Protein AF-A0A954G2I5-F1 (afdb_monomer_lite)

Sequence (140 aa):
LDLEGQVKIISSADRINATADEAHFDFGAKTMNLKGDEKQVVKLIRGNGSQNTQIEATEIQVQFKDQSGMQLKTLGAATFTETKATQSNPFSFPGSRKQNQFQPFSTDDQFGPARFESPKSKKKPANNVFQDNTTPFSRS

pLDDT: mean 73.34, std 22.56, range [35.53, 97.75]

Structure (mmCIF, N/CA/C/O backbone):
data_AF-A0A954G2I5-F1
#
_entry.id   AF-A0A954G2I5-F1
#
loop_
_atom_site.group_PDB
_atom_site.id
_atom_site.type_symbol
_atom_site.label_atom_id
_atom_site.label_alt_id
_atom_site.label_comp_id
_atom_site.label_asym_id
_atom_site.label_entity_id
_atom_site.label_seq_id
_atom_site.pdbx_PDB_ins_code
_atom_site.Cartn_x
_atom_site.Cartn_y
_atom_site.Cartn_z
_atom_site.occupancy
_atom_site.B_iso_or_equiv
_atom_site.auth_seq_id
_atom_site.auth_comp_id
_atom_site.auth_asym_id
_atom_site.auth_atom_id
_atom_site.pdbx_PDB_model_num
ATOM 1 N N . LEU A 1 1 ? 3.630 -10.162 -10.923 1.00 95.00 1 LEU A N 1
ATOM 2 C CA . LEU A 1 1 ? 4.514 -10.748 -9.887 1.00 95.00 1 LEU A CA 1
ATOM 3 C C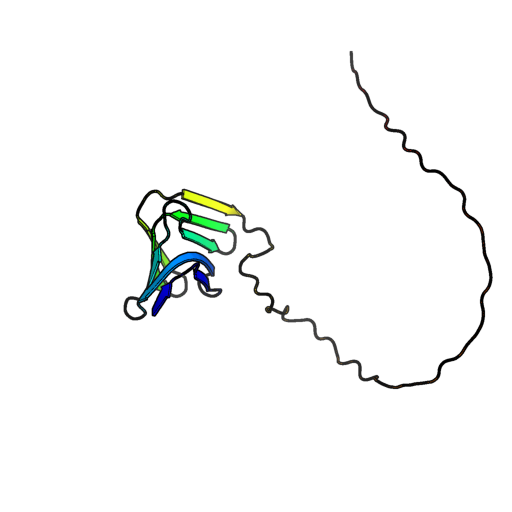 . LEU A 1 1 ? 3.683 -10.776 -8.641 1.00 95.00 1 LEU A C 1
ATOM 5 O O . LEU A 1 1 ? 3.230 -9.718 -8.219 1.00 95.00 1 LEU A O 1
ATOM 9 N N . ASP A 1 2 ? 3.491 -11.970 -8.107 1.00 96.19 2 ASP A N 1
ATOM 10 C CA . ASP A 1 2 ? 2.483 -12.221 -7.090 1.00 96.19 2 ASP A CA 1
ATOM 11 C C . ASP A 1 2 ? 3.229 -12.729 -5.865 1.00 96.19 2 ASP A C 1
ATOM 13 O O . ASP A 1 2 ? 4.044 -13.650 -5.963 1.00 96.19 2 ASP A O 1
ATOM 17 N N . LEU A 1 3 ? 3.035 -12.044 -4.746 1.00 95.50 3 LEU A N 1
ATOM 18 C CA . LEU A 1 3 ? 3.667 -12.330 -3.470 1.00 95.50 3 LEU A CA 1
ATOM 19 C C . LEU A 1 3 ? 2.564 -12.619 -2.459 1.00 95.50 3 LEU A C 1
ATOM 21 O O . LEU A 1 3 ? 1.630 -11.830 -2.323 1.00 95.50 3 LEU A O 1
ATOM 25 N N . GLU A 1 4 ? 2.706 -13.720 -1.737 1.00 94.25 4 GLU A N 1
ATOM 26 C CA . GLU A 1 4 ? 1.769 -14.159 -0.707 1.00 94.25 4 GLU A CA 1
ATOM 27 C C . GLU A 1 4 ? 2.519 -14.385 0.609 1.00 94.25 4 GLU A C 1
ATOM 29 O O . GLU A 1 4 ? 3.676 -14.816 0.612 1.00 94.25 4 GLU A O 1
ATOM 34 N N . GLY A 1 5 ? 1.843 -14.115 1.725 1.00 87.38 5 GLY A N 1
ATOM 35 C CA . GLY A 1 5 ? 2.364 -14.281 3.078 1.00 87.38 5 GLY A CA 1
ATOM 36 C C . GLY A 1 5 ? 3.194 -13.082 3.541 1.00 87.38 5 GLY A C 1
ATOM 37 O O . GLY A 1 5 ? 4.310 -12.886 3.068 1.00 87.38 5 GLY A O 1
ATOM 38 N N . GLN A 1 6 ? 2.651 -12.311 4.497 1.00 89.25 6 GLN A N 1
ATOM 39 C CA . GLN A 1 6 ? 3.277 -11.160 5.182 1.00 89.25 6 GLN A CA 1
ATOM 40 C C . GLN A 1 6 ? 4.361 -10.453 4.357 1.00 89.25 6 GLN A C 1
ATOM 42 O O . GLN A 1 6 ? 5.563 -10.498 4.639 1.00 89.25 6 GLN A O 1
ATOM 47 N N . VAL A 1 7 ? 3.909 -9.786 3.307 1.00 93.88 7 VAL A N 1
ATOM 48 C CA . VAL A 1 7 ? 4.748 -9.075 2.360 1.00 93.88 7 VAL A CA 1
ATOM 49 C C . VAL A 1 7 ? 5.183 -7.743 2.962 1.00 93.88 7 VAL A C 1
ATOM 51 O O . VAL A 1 7 ? 4.371 -6.977 3.484 1.00 93.88 7 VAL A O 1
ATOM 54 N N . LYS A 1 8 ? 6.476 -7.426 2.832 1.00 95.56 8 LYS A N 1
ATOM 55 C CA . LYS A 1 8 ? 7.031 -6.102 3.135 1.00 95.56 8 LYS A CA 1
ATOM 56 C C . LYS A 1 8 ? 7.695 -5.510 1.897 1.00 95.56 8 LYS A C 1
ATOM 58 O O . LYS A 1 8 ? 8.678 -6.053 1.399 1.00 95.56 8 LYS A O 1
ATOM 63 N N . ILE A 1 9 ? 7.188 -4.374 1.431 1.00 93.12 9 ILE A N 1
ATOM 64 C CA . ILE A 1 9 ? 7.678 -3.670 0.240 1.00 93.12 9 ILE A CA 1
ATOM 65 C C . ILE A 1 9 ? 8.313 -2.361 0.674 1.00 93.12 9 ILE A C 1
ATOM 67 O O . ILE A 1 9 ? 7.692 -1.571 1.378 1.00 93.12 9 ILE A O 1
ATOM 71 N N . ILE A 1 10 ? 9.546 -2.113 0.242 1.00 92.19 10 ILE A N 1
ATOM 72 C CA . ILE A 1 10 ? 10.255 -0.863 0.518 1.00 92.19 10 ILE A CA 1
ATOM 73 C C . ILE A 1 10 ? 10.817 -0.343 -0.802 1.00 92.19 10 ILE A C 1
ATOM 75 O O . ILE A 1 10 ? 11.629 -1.018 -1.430 1.00 92.19 10 ILE A O 1
ATOM 79 N N . SER A 1 11 ? 10.408 0.860 -1.206 1.00 87.94 11 SER A N 1
ATOM 80 C CA . SER A 1 11 ? 10.997 1.570 -2.346 1.00 87.94 11 SER A CA 1
ATOM 81 C C . SER A 1 11 ? 11.505 2.929 -1.892 1.00 87.94 11 SER A C 1
ATOM 83 O O . SER A 1 11 ? 10.736 3.800 -1.483 1.00 87.94 11 SER A O 1
ATOM 85 N N . SER A 1 12 ? 12.820 3.125 -1.976 1.00 84.50 12 SER A N 1
ATOM 86 C CA . SER A 1 12 ? 13.466 4.407 -1.674 1.00 84.50 12 SER A CA 1
ATOM 87 C C . SER A 1 12 ? 13.169 5.457 -2.738 1.00 84.50 12 SER A C 1
ATOM 89 O O . SER A 1 12 ? 13.078 6.639 -2.412 1.00 84.50 12 SER A O 1
ATOM 91 N N . ALA A 1 13 ? 13.035 5.028 -3.997 1.00 84.81 13 ALA A N 1
ATOM 92 C CA . ALA A 1 13 ? 12.759 5.910 -5.126 1.00 84.81 13 ALA A CA 1
ATOM 93 C C . ALA A 1 13 ? 11.375 6.554 -4.978 1.00 84.81 13 ALA A C 1
ATOM 95 O O . ALA A 1 13 ? 11.248 7.774 -5.046 1.00 84.81 13 ALA A O 1
ATOM 96 N N . ASP A 1 14 ? 10.372 5.740 -4.647 1.00 85.31 14 ASP A N 1
ATOM 97 C CA . ASP A 1 14 ? 8.988 6.193 -4.467 1.00 85.31 14 ASP A CA 1
ATOM 98 C C . ASP A 1 14 ? 8.692 6.652 -3.031 1.00 85.31 14 ASP A C 1
ATOM 100 O O . ASP A 1 14 ? 7.613 7.182 -2.749 1.00 85.31 14 ASP A O 1
ATOM 104 N N . ARG A 1 15 ? 9.663 6.464 -2.122 1.00 88.19 15 ARG A N 1
ATOM 105 C CA . ARG A 1 15 ? 9.584 6.753 -0.682 1.00 88.19 15 ARG A CA 1
ATOM 106 C C . ARG A 1 15 ? 8.390 6.064 -0.026 1.00 88.19 15 ARG A C 1
ATOM 108 O O . ARG A 1 15 ? 7.633 6.705 0.705 1.00 88.19 15 ARG A O 1
ATOM 115 N N . ILE A 1 16 ? 8.219 4.773 -0.310 1.00 90.44 16 ILE A N 1
ATOM 116 C CA . ILE A 1 16 ? 7.141 3.947 0.243 1.00 90.44 16 ILE A CA 1
ATOM 117 C C . ILE A 1 16 ? 7.668 2.784 1.079 1.00 90.44 16 ILE A C 1
ATOM 119 O O . ILE A 1 16 ? 8.725 2.214 0.801 1.00 90.44 16 ILE A O 1
ATOM 123 N N . ASN A 1 17 ? 6.905 2.437 2.112 1.00 93.44 17 ASN A N 1
ATOM 124 C CA . ASN A 1 17 ? 7.075 1.253 2.944 1.00 93.44 17 ASN A CA 1
ATOM 125 C C . ASN A 1 17 ? 5.679 0.689 3.177 1.00 93.44 17 ASN A C 1
ATOM 127 O O . ASN A 1 17 ? 4.824 1.384 3.727 1.00 93.44 17 ASN A O 1
ATOM 131 N N . ALA A 1 18 ? 5.450 -0.525 2.699 1.00 95.12 18 ALA A N 1
ATOM 132 C CA . ALA A 1 18 ? 4.161 -1.179 2.739 1.00 95.12 18 ALA A CA 1
ATOM 133 C C . ALA A 1 18 ? 4.266 -2.539 3.424 1.00 95.12 18 ALA A C 1
ATOM 135 O O . ALA A 1 18 ? 5.220 -3.280 3.182 1.00 95.12 18 ALA A O 1
ATOM 136 N N . THR A 1 19 ? 3.262 -2.878 4.223 1.00 96.56 19 THR A N 1
ATOM 137 C CA . THR A 1 19 ? 3.045 -4.228 4.749 1.00 96.56 19 THR A CA 1
ATOM 138 C C . THR A 1 19 ? 1.650 -4.705 4.371 1.00 96.56 19 THR A C 1
ATOM 140 O O . THR A 1 19 ? 0.698 -3.938 4.524 1.00 96.56 19 THR A O 1
ATOM 143 N N . ALA A 1 20 ? 1.538 -5.935 3.877 1.00 97.06 20 ALA A N 1
ATOM 144 C CA . ALA A 1 20 ? 0.292 -6.551 3.416 1.00 97.06 20 ALA A CA 1
ATOM 145 C C . ALA A 1 20 ? 0.378 -8.084 3.528 1.00 97.06 20 ALA A C 1
ATOM 147 O O . ALA A 1 20 ? 1.477 -8.614 3.677 1.00 97.06 20 ALA A O 1
ATOM 148 N N . ASP A 1 21 ? -0.740 -8.797 3.412 1.00 96.62 21 ASP A N 1
ATOM 149 C CA . ASP A 1 21 ? -0.737 -10.266 3.341 1.00 96.62 21 ASP A CA 1
ATOM 150 C C . ASP A 1 21 ? -0.430 -10.762 1.925 1.00 96.62 21 ASP A C 1
ATOM 152 O O . ASP A 1 21 ? 0.269 -11.758 1.746 1.00 96.62 21 ASP A O 1
ATOM 156 N N . GLU A 1 22 ? -0.909 -10.029 0.922 1.00 96.88 22 GLU A N 1
ATOM 157 C CA . GLU A 1 22 ? -0.708 -10.304 -0.496 1.00 96.88 22 GLU A CA 1
ATOM 158 C C . GLU A 1 22 ? -0.261 -9.022 -1.216 1.00 96.88 22 GLU A C 1
ATOM 160 O O . GLU A 1 22 ? -0.712 -7.911 -0.904 1.00 96.88 22 GLU A O 1
ATOM 165 N N . ALA A 1 23 ? 0.602 -9.174 -2.219 1.00 97.31 23 ALA A N 1
ATOM 166 C CA . ALA A 1 23 ? 0.950 -8.103 -3.141 1.00 97.31 23 ALA A CA 1
ATOM 167 C C . ALA A 1 23 ? 1.004 -8.605 -4.585 1.00 97.31 23 ALA A C 1
ATOM 169 O O . ALA A 1 23 ? 1.707 -9.562 -4.899 1.00 97.31 23 ALA A O 1
ATOM 170 N N . HIS A 1 24 ? 0.311 -7.904 -5.477 1.00 97.75 24 HIS A N 1
ATOM 171 C CA . HIS A 1 24 ? 0.296 -8.176 -6.908 1.00 97.75 24 HIS A CA 1
ATOM 172 C C . HIS A 1 24 ? 0.874 -6.989 -7.675 1.00 97.75 24 HIS A C 1
ATOM 174 O O . HIS A 1 24 ? 0.366 -5.872 -7.584 1.00 97.75 24 HIS A O 1
ATOM 180 N N . PHE A 1 25 ? 1.924 -7.233 -8.452 1.00 96.19 25 PHE A N 1
ATOM 181 C CA . PHE A 1 25 ? 2.559 -6.242 -9.317 1.00 96.19 25 PHE A CA 1
ATOM 182 C C . PHE A 1 25 ? 2.242 -6.524 -10.782 1.00 96.19 25 PHE A C 1
ATOM 184 O O . PHE A 1 25 ? 2.639 -7.567 -11.318 1.00 96.19 25 PHE A O 1
ATOM 191 N N . ASP A 1 26 ? 1.641 -5.540 -11.441 1.00 95.88 26 ASP A N 1
ATOM 192 C CA . ASP A 1 26 ? 1.508 -5.477 -12.892 1.00 95.88 26 ASP A CA 1
ATOM 193 C C . ASP A 1 26 ? 2.462 -4.402 -13.428 1.00 95.88 26 ASP A C 1
ATOM 195 O O . ASP A 1 26 ? 2.234 -3.194 -13.315 1.00 95.88 26 ASP A O 1
ATOM 199 N N . PHE A 1 27 ? 3.571 -4.856 -14.010 1.00 91.19 27 PHE A N 1
ATOM 200 C CA . PHE A 1 27 ? 4.595 -3.976 -14.570 1.00 91.19 27 PHE A CA 1
ATOM 201 C C . PHE A 1 27 ? 4.158 -3.308 -15.879 1.00 91.19 27 PHE A C 1
ATOM 203 O O . PHE A 1 27 ? 4.669 -2.236 -16.202 1.00 91.19 27 PHE A O 1
ATOM 210 N N . GLY A 1 28 ? 3.223 -3.910 -16.622 1.00 93.12 28 GLY A N 1
ATOM 211 C CA . GLY A 1 28 ? 2.688 -3.341 -17.858 1.00 93.12 28 GLY A CA 1
ATOM 212 C C . GLY A 1 28 ? 1.769 -2.162 -17.563 1.00 93.12 28 GLY A C 1
ATOM 213 O O . GLY A 1 28 ? 1.933 -1.085 -18.136 1.00 93.12 28 GLY A O 1
ATOM 214 N N . ALA A 1 29 ? 0.864 -2.337 -16.599 1.00 92.12 29 ALA A N 1
ATOM 215 C CA . ALA A 1 29 ? -0.016 -1.275 -16.119 1.00 92.12 29 ALA A CA 1
ATOM 216 C C . ALA A 1 29 ? 0.674 -0.299 -15.152 1.00 92.12 29 ALA A C 1
ATOM 218 O O . ALA A 1 29 ? 0.116 0.756 -14.856 1.00 92.12 29 ALA A O 1
ATOM 219 N N . LYS A 1 30 ? 1.885 -0.613 -14.667 1.00 93.31 30 LYS A N 1
ATOM 220 C CA . LYS A 1 30 ? 2.584 0.119 -13.594 1.00 93.31 30 LYS A CA 1
ATOM 221 C C . LYS A 1 30 ? 1.719 0.242 -12.337 1.00 93.31 30 LYS A C 1
ATOM 223 O O . LYS A 1 30 ? 1.610 1.318 -11.740 1.00 93.31 30 LYS A O 1
ATOM 228 N N . THR A 1 31 ? 1.100 -0.864 -11.943 1.00 94.88 31 THR A N 1
ATOM 229 C CA . THR A 1 31 ? 0.247 -0.936 -10.757 1.00 94.88 31 THR A CA 1
ATOM 230 C C . THR A 1 31 ? 0.750 -1.958 -9.758 1.00 94.88 31 THR A C 1
ATOM 232 O O . THR A 1 31 ? 1.313 -2.989 -10.119 1.00 94.88 31 THR A O 1
ATOM 235 N N . MET A 1 32 ? 0.499 -1.675 -8.486 1.00 95.88 32 MET A N 1
ATOM 236 C CA . MET A 1 32 ? 0.695 -2.600 -7.382 1.00 95.88 32 MET A CA 1
ATOM 237 C C . MET A 1 32 ? -0.584 -2.639 -6.551 1.00 95.88 32 MET A C 1
ATOM 239 O O . MET A 1 32 ? -1.015 -1.610 -6.037 1.00 95.88 32 MET A O 1
ATOM 243 N N . ASN A 1 33 ? -1.176 -3.817 -6.407 1.00 97.56 33 ASN A N 1
ATOM 244 C CA . ASN A 1 33 ? -2.290 -4.049 -5.498 1.00 97.56 33 ASN A CA 1
ATOM 245 C C . ASN A 1 33 ? -1.758 -4.705 -4.228 1.00 97.56 33 ASN A C 1
ATOM 247 O O . ASN A 1 33 ? -1.018 -5.683 -4.293 1.00 97.56 33 ASN A O 1
ATOM 251 N N . LEU A 1 34 ? -2.136 -4.149 -3.086 1.00 97.38 34 LEU A N 1
ATOM 252 C CA . LEU A 1 34 ? -1.814 -4.643 -1.757 1.00 97.38 34 LEU A CA 1
ATOM 253 C C . LEU A 1 34 ? -3.110 -5.067 -1.092 1.00 97.38 34 LEU A C 1
ATOM 255 O O . LEU A 1 34 ? -4.063 -4.287 -1.083 1.00 97.38 34 LEU A O 1
ATOM 259 N N . LYS A 1 35 ? -3.132 -6.256 -0.505 1.00 97.19 35 LYS A N 1
ATOM 260 C CA . LYS A 1 35 ? -4.326 -6.795 0.138 1.00 97.19 35 LYS A CA 1
ATOM 261 C C . LYS A 1 35 ? -3.973 -7.399 1.489 1.00 97.19 35 LYS A C 1
ATOM 263 O O . LYS A 1 35 ? -2.931 -8.032 1.648 1.00 97.19 35 LYS A O 1
ATOM 268 N N . GLY A 1 36 ? -4.829 -7.138 2.461 1.00 94.38 36 GLY A N 1
ATOM 269 C CA . GLY A 1 36 ? -4.797 -7.721 3.794 1.00 94.38 36 GLY A CA 1
ATOM 270 C C . GLY A 1 36 ? -6.186 -8.210 4.181 1.00 94.38 36 GLY A C 1
ATOM 271 O O . GLY A 1 36 ? -7.114 -8.196 3.364 1.00 94.38 36 GLY A O 1
ATOM 272 N N . ASP A 1 37 ? -6.337 -8.608 5.436 1.00 90.19 37 ASP A N 1
ATOM 273 C CA . ASP A 1 37 ? -7.620 -8.998 6.014 1.00 90.19 37 ASP A CA 1
ATOM 274 C C . ASP A 1 37 ? -8.098 -8.017 7.107 1.00 90.19 37 ASP A C 1
ATOM 276 O O . ASP A 1 37 ? -7.500 -6.968 7.359 1.00 90.19 37 ASP A O 1
ATOM 280 N N . GLU A 1 38 ? -9.226 -8.328 7.750 1.00 86.19 38 GLU A N 1
ATOM 281 C CA . GLU A 1 38 ? -9.797 -7.496 8.821 1.00 86.19 38 GLU A CA 1
ATOM 282 C C . GLU A 1 38 ? -8.926 -7.449 10.091 1.00 86.19 38 GLU A C 1
ATOM 284 O O . GLU A 1 38 ? -9.071 -6.540 10.910 1.00 86.19 38 GLU A O 1
ATOM 289 N N . LYS A 1 39 ? -8.029 -8.423 10.282 1.00 87.12 39 LYS A N 1
ATOM 290 C CA . LYS A 1 39 ? -7.127 -8.522 11.439 1.00 87.12 39 LYS A CA 1
ATOM 291 C C . LYS A 1 39 ? -5.779 -7.859 11.156 1.00 87.12 39 LYS A C 1
ATOM 293 O O . LYS A 1 39 ? -5.177 -7.297 12.071 1.00 87.12 39 LYS A O 1
ATOM 298 N N . GLN A 1 40 ? -5.307 -7.936 9.916 1.00 88.81 40 GLN A N 1
ATOM 299 C CA . GLN A 1 40 ? -4.042 -7.408 9.418 1.00 88.81 40 GLN A CA 1
ATOM 300 C C . GLN A 1 40 ? -4.289 -6.607 8.140 1.00 88.81 40 GLN A C 1
ATOM 302 O O . GLN A 1 40 ? -3.980 -7.017 7.025 1.00 88.81 40 GLN A O 1
ATOM 307 N N . VAL A 1 41 ? -4.839 -5.408 8.327 1.00 94.94 41 VAL A N 1
ATOM 308 C CA . VAL A 1 41 ? -5.014 -4.456 7.230 1.00 94.94 41 VAL A CA 1
ATOM 309 C C . VAL A 1 41 ? -3.667 -4.074 6.613 1.00 94.94 41 VAL A C 1
ATOM 311 O O . VAL A 1 41 ? -2.632 -4.031 7.288 1.00 94.94 41 VAL A O 1
ATOM 314 N N . VAL A 1 42 ? -3.693 -3.723 5.329 1.00 96.69 42 VAL A N 1
ATOM 315 C CA . VAL A 1 42 ? -2.544 -3.140 4.637 1.00 96.69 42 VAL A CA 1
ATOM 316 C C . VAL A 1 42 ? -2.135 -1.865 5.355 1.00 96.69 42 VAL A C 1
ATOM 318 O O . VAL A 1 42 ? -2.986 -1.038 5.677 1.00 96.69 42 VAL A O 1
ATOM 321 N N . LYS A 1 43 ? -0.831 -1.667 5.543 1.00 96.12 43 LYS A N 1
ATOM 322 C CA . LYS A 1 43 ? -0.268 -0.397 6.016 1.00 96.12 43 LYS A CA 1
ATOM 323 C C . LYS A 1 43 ? 0.697 0.133 4.978 1.00 96.12 43 LYS A C 1
ATOM 325 O O . LYS A 1 43 ? 1.705 -0.507 4.703 1.00 96.12 43 LYS A O 1
ATOM 330 N N . LEU A 1 44 ? 0.405 1.300 4.417 1.00 94.94 44 LEU A N 1
ATOM 331 C CA . LEU A 1 44 ? 1.260 2.002 3.464 1.00 94.94 44 LEU A CA 1
ATOM 332 C C . LEU A 1 44 ? 1.730 3.317 4.083 1.00 94.94 44 LEU A C 1
ATOM 334 O O . LEU A 1 44 ? 0.919 4.175 4.420 1.00 94.94 44 LEU A O 1
ATOM 338 N N . ILE A 1 45 ? 3.041 3.506 4.173 1.00 93.31 45 ILE A N 1
ATOM 339 C CA . ILE A 1 45 ? 3.662 4.769 4.571 1.00 93.31 45 ILE A CA 1
ATOM 340 C C . ILE A 1 45 ? 4.341 5.372 3.349 1.00 93.31 45 ILE A C 1
ATOM 342 O O . ILE A 1 45 ? 5.203 4.729 2.752 1.00 93.31 45 ILE A O 1
ATOM 346 N N . ARG A 1 46 ? 3.995 6.617 3.007 1.00 90.00 46 ARG A N 1
ATOM 347 C CA . ARG A 1 46 ? 4.656 7.409 1.962 1.00 90.00 46 ARG A CA 1
ATOM 348 C C . ARG A 1 46 ? 5.295 8.658 2.559 1.00 90.00 46 ARG A C 1
ATOM 350 O O . ARG A 1 46 ? 4.614 9.440 3.218 1.00 90.00 46 ARG A O 1
ATOM 357 N N . GLY A 1 47 ? 6.576 8.883 2.276 1.00 86.94 47 GLY A N 1
ATOM 358 C CA . GLY A 1 47 ? 7.274 10.119 2.633 1.00 86.94 47 GLY A CA 1
ATOM 359 C C . GLY A 1 47 ? 7.330 11.116 1.475 1.00 86.94 47 GLY A C 1
ATOM 360 O O . GLY A 1 47 ? 7.754 10.766 0.376 1.00 86.94 47 GLY A O 1
ATOM 361 N N . ASN A 1 48 ? 6.992 12.384 1.712 1.00 81.75 48 ASN A N 1
ATOM 362 C CA . ASN A 1 48 ? 7.190 13.469 0.732 1.00 81.75 48 ASN A CA 1
ATOM 363 C C . ASN A 1 48 ? 8.438 14.335 1.029 1.00 81.75 48 ASN A C 1
ATOM 365 O O . ASN A 1 48 ? 8.801 15.197 0.233 1.00 81.75 48 ASN A O 1
ATOM 369 N N . GLY A 1 49 ? 9.160 14.042 2.116 1.00 77.00 49 GLY A N 1
ATOM 370 C CA . GLY A 1 49 ? 10.403 14.708 2.525 1.00 77.00 49 GLY A CA 1
ATOM 371 C C . GLY A 1 49 ? 10.266 15.471 3.842 1.00 77.00 49 GLY A C 1
ATOM 372 O O . GLY A 1 49 ? 11.149 15.368 4.687 1.00 77.00 49 GLY A O 1
ATOM 373 N N . SER A 1 50 ? 9.152 16.177 4.046 1.00 81.69 50 SER A N 1
ATOM 374 C CA . SER A 1 50 ? 8.839 16.883 5.300 1.00 81.69 50 SER A CA 1
ATOM 375 C C . SER A 1 50 ? 7.775 16.166 6.133 1.00 81.69 50 SER A C 1
ATOM 377 O O . SER A 1 50 ? 7.690 16.383 7.344 1.00 81.69 50 SER A O 1
ATOM 379 N N . GLN A 1 51 ? 6.975 15.308 5.502 1.00 85.44 51 GLN A N 1
ATOM 380 C CA . GLN A 1 51 ? 5.853 14.603 6.108 1.00 85.44 51 GLN A CA 1
ATOM 381 C C . GLN A 1 51 ? 5.836 13.135 5.687 1.00 85.44 51 GLN A C 1
ATOM 383 O O . GLN A 1 51 ? 6.285 12.768 4.594 1.00 85.44 51 GLN A O 1
ATOM 388 N N . ASN A 1 52 ? 5.273 12.320 6.572 1.00 88.81 52 ASN A N 1
ATOM 389 C CA . ASN A 1 52 ? 4.907 10.941 6.308 1.00 88.81 52 ASN A CA 1
ATOM 390 C C . ASN A 1 52 ? 3.387 10.820 6.377 1.00 88.81 52 ASN A C 1
ATOM 392 O O . ASN A 1 52 ? 2.772 11.185 7.382 1.00 88.81 52 ASN A O 1
ATOM 396 N N . THR A 1 53 ? 2.804 10.265 5.322 1.00 90.25 53 THR A N 1
ATOM 397 C CA . THR A 1 53 ? 1.398 9.869 5.286 1.00 90.25 53 THR A CA 1
ATOM 398 C C . THR A 1 53 ? 1.327 8.363 5.481 1.00 90.25 53 THR A C 1
ATOM 400 O O . THR A 1 53 ? 1.902 7.616 4.690 1.00 90.25 53 THR A O 1
ATOM 403 N N . GLN A 1 54 ? 0.633 7.926 6.525 1.00 94.50 54 GLN A N 1
ATOM 404 C CA . GLN A 1 54 ? 0.275 6.533 6.758 1.00 94.50 54 GLN A CA 1
ATOM 405 C C . GLN A 1 54 ? -1.175 6.309 6.341 1.00 94.50 54 GLN A C 1
ATOM 407 O O . GLN A 1 54 ? -2.058 7.097 6.688 1.00 94.50 54 GLN A O 1
ATOM 412 N N . ILE A 1 55 ? -1.397 5.230 5.603 1.00 94.69 55 ILE A N 1
ATOM 413 C CA . ILE A 1 55 ? -2.699 4.794 5.117 1.00 94.69 55 ILE A CA 1
ATOM 414 C C . ILE A 1 55 ? -2.883 3.353 5.559 1.00 94.69 55 ILE A C 1
ATOM 416 O O . ILE A 1 55 ? -2.021 2.519 5.276 1.00 94.69 55 ILE A O 1
ATOM 420 N N . GLU A 1 56 ? -3.990 3.067 6.235 1.00 96.12 56 GLU A N 1
ATOM 421 C CA . GLU A 1 56 ? -4.372 1.699 6.581 1.00 96.12 56 GLU A CA 1
ATOM 422 C C . GLU A 1 56 ? -5.715 1.357 5.945 1.00 96.12 56 GLU A C 1
ATOM 424 O O . GLU A 1 56 ? -6.658 2.134 6.077 1.00 96.12 56 GLU A O 1
ATOM 429 N N . ALA A 1 57 ? -5.797 0.232 5.234 1.00 96.12 57 ALA A N 1
ATOM 430 C CA . ALA A 1 57 ? -7.022 -0.240 4.581 1.00 96.12 57 ALA A CA 1
ATOM 431 C C . ALA A 1 57 ? -6.945 -1.747 4.296 1.00 96.12 57 ALA A C 1
ATOM 433 O O . ALA A 1 57 ? -5.858 -2.314 4.237 1.00 96.12 57 ALA A O 1
ATOM 434 N N . THR A 1 58 ? -8.083 -2.405 4.069 1.00 96.44 58 THR A N 1
ATOM 435 C CA . THR A 1 58 ? -8.112 -3.829 3.678 1.00 96.44 58 THR A CA 1
ATOM 436 C C . THR A 1 58 ? -7.465 -4.075 2.317 1.00 96.44 58 THR A C 1
ATOM 438 O O . THR A 1 58 ? -6.800 -5.086 2.121 1.00 96.44 58 THR A O 1
ATOM 441 N N . GLU A 1 59 ? -7.603 -3.134 1.384 1.00 97.12 59 GLU A N 1
ATOM 442 C CA . GLU A 1 59 ? -6.926 -3.197 0.093 1.00 97.12 59 GLU A CA 1
ATOM 443 C C . GLU A 1 59 ? -6.499 -1.795 -0.360 1.00 97.12 59 GLU A C 1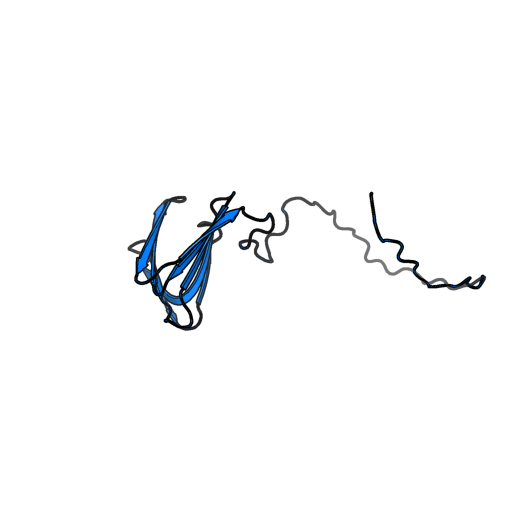
ATOM 445 O O . GLU A 1 59 ? -7.227 -0.807 -0.205 1.00 97.12 59 GLU A O 1
ATOM 450 N N . ILE A 1 60 ? -5.289 -1.709 -0.912 1.00 97.31 60 ILE A N 1
ATOM 451 C CA . ILE A 1 60 ? -4.708 -0.486 -1.466 1.00 97.31 60 ILE A CA 1
ATOM 452 C C . ILE A 1 60 ? -4.187 -0.788 -2.866 1.00 97.31 60 ILE A C 1
ATOM 454 O O . ILE A 1 60 ? -3.245 -1.557 -3.044 1.00 97.31 60 ILE A O 1
ATOM 458 N N . GLN A 1 61 ? -4.754 -0.113 -3.859 1.00 96.94 61 GLN A N 1
ATOM 459 C CA . GLN A 1 61 ? -4.237 -0.082 -5.217 1.00 96.94 61 GLN A CA 1
ATOM 460 C C . GLN A 1 61 ? -3.350 1.149 -5.405 1.00 96.94 61 GLN A C 1
ATOM 462 O O . GLN A 1 61 ? -3.745 2.289 -5.138 1.00 96.94 61 GLN A O 1
ATOM 467 N N . VAL A 1 62 ? -2.146 0.902 -5.902 1.00 95.00 62 VAL A N 1
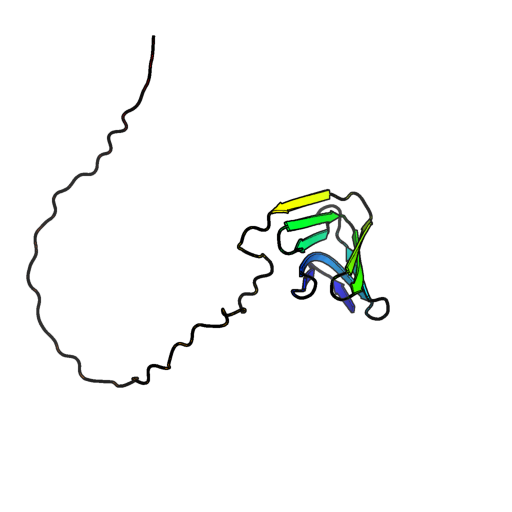ATOM 468 C CA . VAL A 1 62 ? -1.117 1.892 -6.187 1.00 95.00 62 VAL A CA 1
ATOM 469 C C . VAL A 1 62 ? -0.903 1.955 -7.691 1.00 95.00 62 VAL A C 1
ATOM 471 O O . VAL A 1 62 ? -0.573 0.952 -8.314 1.00 95.00 62 VAL A O 1
ATOM 474 N N . GLN A 1 63 ? -1.056 3.139 -8.273 1.00 94.44 63 GLN A N 1
ATOM 475 C CA . GLN A 1 63 ? -0.706 3.422 -9.662 1.00 94.44 63 GLN A CA 1
ATOM 476 C C . GLN A 1 63 ? 0.524 4.329 -9.687 1.00 94.44 63 GLN A C 1
ATOM 478 O O . GLN A 1 63 ? 0.465 5.486 -9.248 1.00 94.44 63 GLN A O 1
ATOM 483 N N . PHE A 1 64 ? 1.620 3.819 -10.243 1.00 89.31 64 PHE A N 1
ATOM 484 C CA . PHE A 1 64 ? 2.830 4.594 -10.492 1.00 89.31 64 PHE A CA 1
ATOM 485 C C . PHE A 1 64 ? 2.656 5.346 -11.817 1.00 89.31 64 PHE A C 1
ATOM 487 O O . PHE A 1 64 ? 2.435 4.725 -12.859 1.00 89.31 64 PHE A O 1
ATOM 494 N N . LYS A 1 65 ? 2.696 6.684 -11.779 1.00 83.50 65 LYS A N 1
ATOM 495 C CA . LYS A 1 65 ? 2.615 7.524 -12.984 1.00 83.50 65 LYS A CA 1
ATOM 496 C C . LYS A 1 65 ? 4.024 7.857 -13.476 1.00 83.50 65 LYS A C 1
ATOM 498 O O . LYS A 1 65 ? 4.498 7.269 -14.450 1.00 83.50 65 LYS A O 1
ATOM 503 N N . ASP A 1 66 ? 4.707 8.708 -12.711 1.00 74.31 66 ASP A N 1
ATOM 504 C CA . ASP A 1 66 ? 5.995 9.323 -13.049 1.00 74.31 66 ASP A CA 1
ATOM 505 C C . ASP A 1 66 ? 6.940 9.268 -11.831 1.00 74.31 66 ASP A C 1
ATOM 507 O O . ASP A 1 66 ? 6.531 8.831 -10.758 1.00 74.31 66 ASP A O 1
ATOM 511 N N . GLN A 1 67 ? 8.172 9.789 -11.944 1.00 61.31 67 GLN A N 1
ATOM 512 C CA . GLN A 1 67 ? 9.194 9.776 -10.872 1.00 61.31 67 GLN A CA 1
ATOM 513 C C . GLN A 1 67 ? 8.759 10.417 -9.534 1.00 61.31 67 GLN A C 1
ATOM 515 O O . GLN A 1 67 ? 9.436 10.259 -8.522 1.00 61.31 67 GLN A O 1
ATOM 520 N N . SER A 1 68 ? 7.650 11.156 -9.512 1.00 64.31 68 SER A N 1
ATOM 521 C CA . SER A 1 68 ? 7.118 11.840 -8.325 1.00 64.31 68 SER A CA 1
ATOM 522 C C . SER A 1 68 ? 5.609 11.632 -8.112 1.00 64.31 68 SER A C 1
ATOM 524 O O . SER A 1 68 ? 5.068 11.987 -7.056 1.00 64.31 68 SER A O 1
ATOM 526 N N . GLY A 1 69 ? 4.920 11.030 -9.085 1.00 77.00 69 GLY A N 1
ATOM 527 C CA . GLY A 1 69 ? 3.466 10.906 -9.116 1.00 77.00 69 GLY A CA 1
ATOM 528 C C . GLY A 1 69 ? 3.001 9.495 -8.774 1.00 77.00 69 GLY A C 1
ATOM 529 O O . GLY A 1 69 ? 3.165 8.578 -9.573 1.00 77.00 69 GLY A O 1
ATOM 530 N N . MET A 1 70 ? 2.354 9.342 -7.619 1.00 87.12 70 MET A N 1
ATOM 531 C CA . MET A 1 70 ? 1.693 8.101 -7.213 1.00 87.12 70 MET A CA 1
ATOM 532 C C . MET A 1 70 ? 0.225 8.390 -6.919 1.00 87.12 70 MET A C 1
ATOM 534 O O . MET A 1 70 ? -0.084 9.325 -6.176 1.00 87.12 70 MET A O 1
ATOM 538 N N . GLN A 1 71 ? -0.668 7.597 -7.505 1.00 91.25 71 GLN A N 1
ATOM 539 C CA . GLN A 1 71 ? -2.095 7.636 -7.211 1.00 91.25 71 GLN A CA 1
ATOM 540 C C . GLN A 1 71 ? -2.463 6.420 -6.366 1.00 91.25 71 GLN A C 1
ATOM 542 O O . GLN A 1 71 ? -2.051 5.302 -6.664 1.00 91.25 71 GLN A O 1
ATOM 547 N N . LEU A 1 72 ? -3.225 6.667 -5.304 1.00 92.56 72 LEU A N 1
ATOM 548 C CA . LEU A 1 72 ? -3.630 5.660 -4.335 1.00 92.56 72 LEU A CA 1
ATOM 549 C C . LEU A 1 72 ? -5.150 5.551 -4.341 1.00 92.56 72 LEU A C 1
ATOM 551 O O . LEU A 1 72 ? -5.845 6.568 -4.311 1.00 92.56 72 LEU A O 1
ATOM 555 N N . LYS A 1 73 ? -5.652 4.322 -4.377 1.00 94.50 73 LYS A N 1
ATOM 556 C CA . LYS A 1 73 ? -7.068 3.997 -4.233 1.00 94.50 73 LYS A CA 1
ATOM 557 C C . LYS A 1 73 ? -7.203 2.965 -3.123 1.00 94.50 73 LYS A C 1
ATOM 559 O O . LYS A 1 73 ? -6.582 1.912 -3.189 1.00 94.50 73 LYS A O 1
ATOM 564 N N . THR A 1 74 ? -8.009 3.271 -2.117 1.00 95.19 74 THR A N 1
ATOM 565 C CA . THR A 1 74 ? -8.318 2.344 -1.026 1.00 95.19 74 THR A CA 1
ATOM 566 C C . THR A 1 74 ? -9.653 1.665 -1.291 1.00 95.19 74 THR A C 1
ATOM 568 O O . THR A 1 74 ? -10.597 2.300 -1.769 1.00 95.19 74 THR A O 1
ATOM 571 N N . LEU A 1 75 ? -9.737 0.382 -0.972 1.00 92.44 75 LEU A N 1
ATOM 572 C CA . LEU A 1 75 ? -10.959 -0.411 -1.012 1.00 92.44 75 LEU A CA 1
ATOM 573 C C . LEU A 1 75 ? -11.246 -0.889 0.414 1.00 92.44 75 LEU A C 1
ATOM 575 O O . LEU A 1 75 ? -10.378 -1.469 1.066 1.00 92.44 75 LEU A O 1
ATOM 579 N N . GLY A 1 76 ? -12.454 -0.592 0.899 1.00 87.44 76 GLY A N 1
ATOM 580 C CA . GLY A 1 76 ? -12.850 -0.792 2.295 1.00 87.44 76 GLY A CA 1
ATOM 581 C C . GLY A 1 76 ? -12.665 0.452 3.170 1.00 87.44 76 GLY A C 1
ATOM 582 O O . GLY A 1 76 ? -12.404 1.553 2.677 1.00 87.44 76 GLY A O 1
ATOM 583 N N . ALA A 1 77 ? -12.849 0.277 4.481 1.00 89.00 77 ALA A N 1
ATOM 584 C CA . ALA A 1 77 ? -12.620 1.340 5.452 1.00 89.00 77 ALA A CA 1
ATOM 585 C C . ALA A 1 77 ? -11.131 1.699 5.477 1.00 89.00 77 ALA A C 1
ATOM 587 O O . ALA A 1 77 ? -10.280 0.815 5.569 1.00 89.00 77 ALA A O 1
ATOM 588 N N . ALA A 1 78 ? -10.835 2.994 5.386 1.00 92.88 78 ALA A N 1
ATOM 589 C CA . ALA A 1 78 ? -9.470 3.486 5.325 1.00 92.88 78 ALA A CA 1
ATOM 590 C C . ALA A 1 78 ? -9.219 4.558 6.385 1.00 92.88 78 ALA A C 1
ATOM 592 O O . ALA A 1 78 ? -10.050 5.446 6.592 1.00 92.88 78 ALA A O 1
ATOM 593 N N . THR A 1 79 ? -8.059 4.493 7.031 1.00 94.75 79 THR A N 1
ATOM 594 C CA . THR A 1 79 ? -7.571 5.535 7.937 1.00 94.75 79 THR A CA 1
ATOM 595 C C . THR A 1 79 ? -6.384 6.252 7.307 1.00 94.75 79 THR A C 1
ATOM 597 O O . THR A 1 79 ? -5.548 5.643 6.640 1.00 94.75 79 THR A O 1
ATOM 600 N N . PHE A 1 80 ? -6.321 7.568 7.510 1.00 93.56 80 PHE A N 1
ATOM 601 C CA . PHE A 1 80 ? -5.267 8.427 6.981 1.00 93.56 80 PHE A CA 1
ATOM 602 C C . PHE A 1 80 ? -4.679 9.228 8.131 1.00 93.56 80 PHE A C 1
ATOM 604 O O . PHE A 1 80 ? -5.391 9.974 8.801 1.00 93.56 80 PHE A O 1
ATOM 611 N N . THR A 1 81 ? -3.381 9.067 8.363 1.00 92.75 81 THR A N 1
ATOM 612 C CA . THR A 1 81 ? -2.662 9.796 9.409 1.00 92.75 81 THR A CA 1
ATOM 613 C C . THR A 1 81 ? -1.455 10.484 8.804 1.00 92.75 81 THR A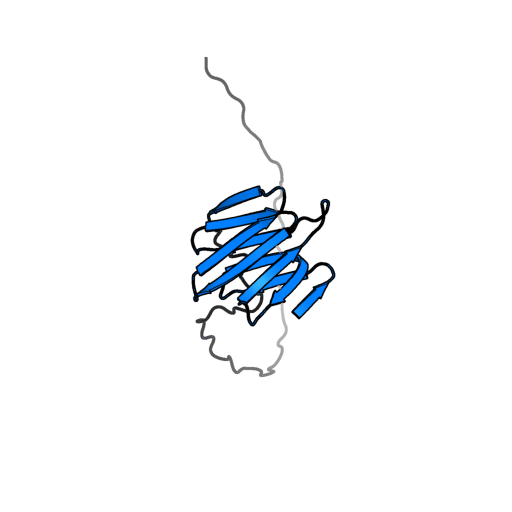 C 1
AT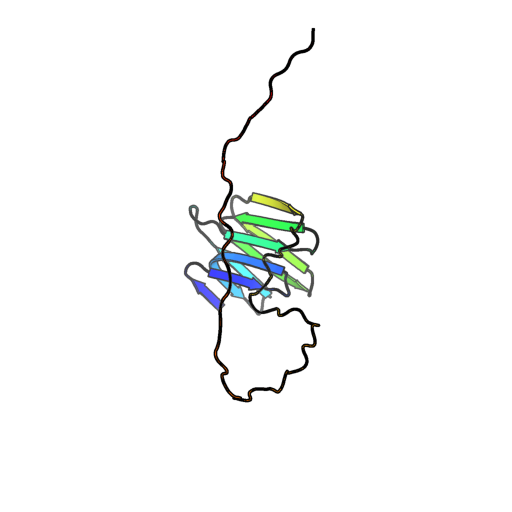OM 615 O O . THR A 1 81 ? -0.640 9.854 8.132 1.00 92.75 81 THR A O 1
ATOM 618 N N . GLU A 1 82 ? -1.320 11.781 9.055 1.00 90.62 82 GLU A N 1
ATOM 619 C CA . GLU A 1 82 ? -0.189 12.572 8.590 1.00 90.62 82 GLU A CA 1
ATOM 620 C C . GLU A 1 82 ? 0.650 13.037 9.775 1.00 90.62 82 GLU A C 1
ATOM 622 O O . GLU A 1 82 ? 0.137 13.548 10.771 1.00 90.62 82 GLU A O 1
ATOM 627 N N . THR A 1 83 ? 1.961 12.850 9.674 1.00 85.62 83 THR A N 1
ATOM 628 C CA . THR A 1 83 ? 2.907 13.243 10.718 1.00 85.62 83 THR A CA 1
ATOM 629 C C . THR A 1 83 ? 4.099 13.961 10.106 1.00 85.62 83 THR A C 1
ATOM 631 O O . THR A 1 83 ? 4.495 13.691 8.970 1.00 85.62 83 THR A O 1
ATOM 634 N N . LYS A 1 84 ? 4.698 14.891 10.861 1.00 83.50 84 LYS A N 1
ATOM 635 C CA . LYS A 1 84 ? 5.994 15.463 10.476 1.00 83.50 84 LYS A CA 1
ATOM 636 C C . LYS A 1 84 ? 7.018 14.336 10.411 1.00 83.50 84 LYS A C 1
ATOM 638 O O . LYS A 1 84 ? 7.083 13.516 11.325 1.00 83.50 84 LYS A O 1
ATOM 643 N N . ALA A 1 85 ? 7.832 14.322 9.361 1.00 70.25 85 ALA A N 1
ATOM 644 C CA . ALA A 1 85 ? 8.925 13.373 9.254 1.00 70.25 85 ALA A CA 1
ATOM 645 C C . ALA A 1 85 ? 9.910 13.631 10.406 1.00 70.25 85 ALA A C 1
ATOM 647 O O . ALA A 1 85 ? 10.599 14.652 10.442 1.00 70.25 85 ALA A O 1
ATOM 648 N N . THR A 1 86 ? 9.958 12.729 11.385 1.00 62.22 86 THR A N 1
ATOM 649 C CA . THR A 1 86 ? 11.047 12.701 12.360 1.00 62.22 86 THR A CA 1
ATOM 650 C C . THR A 1 86 ? 12.341 12.392 11.607 1.00 62.22 86 THR A C 1
ATOM 652 O O . THR A 1 86 ? 12.355 11.567 10.696 1.00 62.22 86 THR A O 1
ATOM 655 N N . GLN A 1 87 ? 13.437 13.084 11.943 1.00 53.47 87 GLN A N 1
ATOM 656 C CA . GLN A 1 87 ? 14.717 13.021 11.211 1.00 53.47 87 GLN A CA 1
ATOM 657 C C . GLN A 1 87 ? 15.266 11.591 11.014 1.00 53.47 87 GLN A C 1
ATOM 659 O O . GLN A 1 87 ? 16.072 11.360 10.113 1.00 53.47 87 GLN A O 1
ATOM 664 N N . SER A 1 88 ? 14.812 10.615 11.806 1.00 53.72 88 SER A N 1
ATOM 665 C CA . SER A 1 88 ? 14.981 9.192 11.517 1.00 53.72 88 SER A CA 1
ATOM 666 C C . SER A 1 88 ? 14.000 8.757 10.425 1.00 53.72 88 SER A C 1
ATOM 668 O O . SER A 1 88 ? 12.910 8.253 10.696 1.00 53.72 88 SER A O 1
ATOM 670 N N . ASN A 1 89 ? 14.391 8.962 9.172 1.00 48.91 89 ASN A N 1
ATOM 671 C CA . ASN A 1 89 ? 13.654 8.470 8.023 1.00 48.91 89 ASN A CA 1
ATOM 672 C C . ASN A 1 89 ? 13.454 6.934 8.142 1.00 48.91 89 ASN A C 1
ATOM 674 O O . ASN A 1 89 ? 14.457 6.217 8.177 1.00 48.91 89 ASN A O 1
ATOM 678 N N . PRO A 1 90 ? 12.221 6.387 8.183 1.00 55.19 90 PRO A N 1
ATOM 679 C CA . PRO A 1 90 ? 12.002 4.935 8.194 1.00 55.19 90 PRO A CA 1
ATOM 680 C C . PRO A 1 90 ? 12.448 4.257 6.886 1.00 55.19 90 PRO A C 1
ATOM 682 O O . PRO A 1 90 ? 12.534 3.034 6.830 1.00 55.19 90 PRO A O 1
ATOM 685 N N . PHE A 1 91 ? 12.772 5.041 5.851 1.00 52.59 91 PHE A N 1
ATOM 686 C CA . PHE A 1 91 ? 13.404 4.593 4.605 1.00 52.59 91 PHE A CA 1
ATOM 687 C C . PHE A 1 91 ? 14.943 4.537 4.696 1.00 52.59 91 PHE A C 1
ATOM 689 O O . PHE A 1 91 ? 15.617 4.397 3.677 1.00 52.59 91 PHE A O 1
ATOM 696 N N . SER A 1 92 ? 15.521 4.671 5.896 1.00 45.81 92 SER A N 1
ATOM 697 C CA . SER A 1 92 ? 16.958 4.485 6.120 1.00 45.81 92 SER A CA 1
ATOM 698 C C . SER A 1 92 ? 17.277 2.993 6.132 1.00 45.81 92 SER A C 1
ATOM 700 O O . SER A 1 92 ? 16.975 2.284 7.091 1.00 45.81 92 SER A O 1
ATOM 702 N N . PHE A 1 93 ? 17.896 2.508 5.062 1.00 47.97 93 PHE A N 1
ATOM 703 C CA . PHE A 1 93 ? 18.404 1.143 5.007 1.00 47.97 93 PHE A CA 1
ATOM 704 C C . PHE A 1 93 ? 19.640 1.026 5.910 1.00 47.97 93 PHE A C 1
ATOM 706 O O . PHE A 1 93 ? 20.490 1.925 5.884 1.00 47.97 93 PHE A O 1
ATOM 713 N N . PRO A 1 94 ? 19.818 -0.083 6.652 1.00 39.09 94 PRO A N 1
ATOM 714 C CA . PRO A 1 94 ? 21.113 -0.430 7.227 1.00 39.09 94 PRO A CA 1
ATOM 715 C C . PRO A 1 94 ? 22.075 -0.736 6.068 1.00 39.09 94 PRO A C 1
ATOM 717 O O . PRO A 1 94 ? 22.189 -1.864 5.607 1.00 39.09 94 PRO A O 1
ATOM 720 N N . GLY A 1 95 ? 22.695 0.303 5.512 1.00 43.59 95 GLY A N 1
ATOM 721 C CA . GLY A 1 95 ? 23.509 0.191 4.301 1.00 43.59 95 GLY A CA 1
ATOM 722 C C . GLY A 1 95 ? 23.783 1.512 3.588 1.00 43.59 95 GLY A C 1
ATOM 723 O O . GLY A 1 95 ? 24.789 1.611 2.887 1.00 43.59 95 GLY A O 1
ATOM 724 N N . SER A 1 96 ? 22.988 2.565 3.819 1.00 42.97 96 SER A N 1
ATOM 725 C CA . SER A 1 96 ? 23.364 3.916 3.388 1.00 42.97 96 SER A CA 1
ATOM 726 C C . SER A 1 96 ? 24.445 4.453 4.327 1.00 42.97 96 SER A C 1
ATOM 728 O O . SER A 1 96 ? 24.189 5.269 5.217 1.00 42.97 96 SER A O 1
ATOM 730 N N . ARG A 1 97 ? 25.673 3.945 4.166 1.00 44.53 97 ARG A N 1
ATOM 731 C CA . ARG A 1 97 ? 26.868 4.599 4.695 1.00 44.53 97 ARG A CA 1
ATOM 732 C C . ARG A 1 97 ? 26.802 6.049 4.244 1.00 44.53 97 ARG A C 1
ATOM 734 O O . ARG A 1 97 ? 26.658 6.325 3.055 1.00 44.53 97 ARG A O 1
ATOM 741 N N . LYS A 1 98 ? 26.880 6.953 5.216 1.00 47.12 98 LYS A N 1
ATOM 742 C CA . LYS A 1 98 ? 27.088 8.379 4.997 1.00 47.12 98 LYS A CA 1
ATOM 743 C C . LYS A 1 98 ? 28.175 8.535 3.929 1.00 47.12 98 LYS A C 1
ATOM 745 O O . LYS A 1 98 ? 29.323 8.169 4.171 1.00 47.12 98 LYS A O 1
ATOM 750 N N . GLN A 1 99 ? 27.813 9.022 2.745 1.00 47.25 99 GLN A N 1
ATOM 751 C CA . GLN A 1 99 ? 28.812 9.562 1.836 1.00 47.25 99 GLN A CA 1
ATOM 752 C C . GLN A 1 99 ? 29.486 10.729 2.568 1.00 47.25 99 GLN A C 1
ATOM 754 O O . GLN A 1 99 ? 28.810 11.572 3.156 1.00 47.25 99 GLN A O 1
ATOM 759 N N . ASN A 1 100 ? 30.818 10.717 2.535 1.00 47.94 100 ASN A N 1
ATOM 760 C CA . ASN A 1 100 ? 31.752 11.703 3.083 1.00 47.94 100 ASN A CA 1
ATOM 761 C C . ASN A 1 100 ? 32.089 11.589 4.578 1.00 47.94 100 ASN A C 1
ATOM 763 O O . ASN A 1 100 ? 31.859 12.508 5.357 1.00 47.94 100 ASN A O 1
ATOM 767 N N . GLN A 1 101 ? 32.794 10.518 4.942 1.00 45.78 101 GLN A N 1
ATOM 768 C CA . GLN A 1 101 ? 34.001 10.669 5.762 1.00 45.78 101 GLN A CA 1
ATOM 769 C C . GLN A 1 101 ? 35.121 9.854 5.110 1.00 45.78 101 GLN A C 1
ATOM 771 O O . GLN A 1 101 ? 35.150 8.631 5.211 1.00 45.78 101 GLN A O 1
ATOM 776 N N . PHE A 1 102 ? 36.022 10.536 4.400 1.00 45.12 102 PHE A N 1
ATOM 777 C CA . PHE A 1 102 ? 37.340 9.990 4.095 1.00 45.12 102 PHE A CA 1
ATOM 778 C C . PHE A 1 102 ? 38.017 9.670 5.432 1.00 45.12 102 PHE A C 1
ATOM 780 O O . PHE A 1 102 ? 38.405 10.583 6.157 1.00 45.12 102 PHE A O 1
ATOM 787 N N . GLN A 1 103 ? 38.130 8.390 5.774 1.00 46.06 103 GLN A N 1
ATOM 788 C CA . GLN A 1 103 ? 39.126 7.937 6.736 1.00 46.06 103 GLN A CA 1
ATOM 789 C C . GLN A 1 103 ? 40.314 7.432 5.915 1.00 46.06 103 GLN A C 1
ATOM 791 O O . GLN A 1 103 ? 40.135 6.493 5.135 1.00 46.06 103 GLN A O 1
ATOM 796 N N . PRO A 1 104 ? 41.497 8.064 5.997 1.00 42.78 104 PRO A N 1
ATOM 797 C CA . PRO A 1 104 ? 42.686 7.484 5.399 1.00 42.78 104 PRO A CA 1
ATOM 798 C C . PRO A 1 104 ? 42.978 6.158 6.105 1.00 42.78 104 PRO A C 1
ATOM 800 O O . PRO A 1 104 ? 42.876 6.058 7.326 1.00 42.78 104 PRO A O 1
ATOM 803 N N . PHE A 1 105 ? 43.308 5.135 5.323 1.00 41.25 105 PHE A N 1
ATOM 804 C CA . PHE A 1 105 ? 43.765 3.852 5.836 1.00 41.25 105 PHE A CA 1
ATOM 805 C C . PHE A 1 105 ? 44.985 4.082 6.740 1.00 41.25 105 PHE A C 1
ATOM 807 O O . PHE A 1 105 ? 46.016 4.557 6.268 1.00 41.25 105 PHE A O 1
ATOM 814 N N . SER A 1 106 ? 44.876 3.755 8.028 1.00 44.25 106 SER A N 1
ATOM 815 C CA . SER A 1 106 ? 46.048 3.599 8.889 1.00 44.25 106 SER A CA 1
ATOM 816 C C . SER A 1 106 ? 46.694 2.260 8.551 1.00 44.25 106 SER A C 1
ATOM 818 O O . SER A 1 106 ? 46.244 1.207 8.994 1.00 44.25 106 SER A O 1
ATOM 820 N N . THR A 1 107 ? 47.721 2.299 7.710 1.00 49.72 107 THR A N 1
ATOM 821 C CA . THR A 1 107 ? 48.722 1.237 7.614 1.00 49.72 107 THR A CA 1
ATOM 822 C C . THR A 1 107 ? 49.539 1.258 8.898 1.00 49.72 107 THR A C 1
ATOM 824 O O . THR A 1 107 ? 50.390 2.127 9.015 1.00 49.72 107 THR A O 1
ATOM 827 N N . ASP A 1 108 ? 49.243 0.378 9.855 1.00 46.94 108 ASP A N 1
ATOM 828 C CA . ASP A 1 108 ? 50.191 -0.047 10.900 1.00 46.94 108 ASP A CA 1
ATOM 829 C C . ASP A 1 108 ? 49.645 -1.283 11.643 1.00 46.94 108 ASP A C 1
ATOM 831 O O . ASP A 1 108 ? 49.416 -1.288 12.851 1.00 46.94 108 ASP A O 1
ATOM 835 N N . ASP A 1 109 ? 49.451 -2.375 10.898 1.00 50.88 109 ASP A N 1
ATOM 836 C CA . ASP A 1 109 ? 49.610 -3.715 11.470 1.00 50.88 109 ASP A CA 1
ATOM 837 C C . ASP A 1 109 ? 51.119 -3.983 11.597 1.00 50.88 109 ASP A C 1
ATOM 839 O O . ASP A 1 109 ? 51.746 -4.536 10.692 1.00 50.88 109 ASP A O 1
ATOM 843 N N . GLN A 1 110 ? 51.728 -3.580 12.715 1.00 45.69 110 GLN A N 1
ATOM 844 C CA . GLN A 1 110 ? 53.052 -4.067 13.110 1.00 45.69 110 GLN A CA 1
ATOM 845 C C . GLN A 1 110 ? 53.092 -4.428 14.596 1.00 45.69 110 GLN A C 1
ATOM 847 O O . GLN A 1 110 ? 53.054 -3.588 15.492 1.00 45.69 110 GLN A O 1
ATOM 852 N N . PHE A 1 111 ? 53.219 -5.733 14.833 1.00 48.00 111 PHE A N 1
ATOM 853 C CA . PHE A 1 111 ? 53.681 -6.327 16.081 1.00 48.00 111 PHE A CA 1
ATOM 854 C C . PHE A 1 111 ? 55.011 -5.687 16.533 1.00 48.00 111 PHE A C 1
ATOM 856 O O . PHE A 1 111 ? 55.990 -5.703 15.790 1.00 48.00 111 PHE A O 1
ATOM 863 N N . GLY A 1 112 ? 55.073 -5.199 17.778 1.00 42.75 112 GLY A N 1
ATOM 864 C CA . GLY A 1 112 ? 56.285 -4.673 18.426 1.00 42.75 112 GLY A CA 1
ATOM 865 C C . GLY A 1 112 ? 56.147 -4.648 19.959 1.00 42.75 112 GLY A C 1
ATOM 866 O O . GLY A 1 112 ? 55.027 -4.649 20.459 1.00 42.75 112 GLY A O 1
ATOM 867 N N . PRO A 1 113 ? 57.248 -4.725 20.729 1.00 42.41 113 PRO A N 1
ATOM 868 C CA . PRO A 1 113 ? 57.364 -5.613 21.886 1.00 42.41 113 PRO A CA 1
ATOM 869 C C . PRO A 1 113 ? 56.662 -5.111 23.154 1.00 42.41 113 PRO A C 1
ATOM 871 O O . PRO A 1 113 ? 56.722 -3.935 23.509 1.00 42.41 113 PRO A O 1
ATOM 874 N N . ALA A 1 114 ? 56.083 -6.055 23.899 1.00 51.03 114 ALA A N 1
ATOM 875 C CA . ALA A 1 114 ? 55.565 -5.836 25.243 1.00 51.03 114 ALA A CA 1
ATOM 876 C C . ALA A 1 114 ? 56.677 -5.381 26.210 1.00 51.03 114 ALA A C 1
ATOM 878 O O . ALA A 1 114 ? 57.764 -5.963 26.240 1.00 51.03 114 ALA A O 1
ATOM 879 N N . ARG A 1 115 ? 56.386 -4.376 27.046 1.00 43.94 115 ARG A N 1
ATOM 880 C CA . ARG A 1 115 ? 57.191 -4.024 28.226 1.00 43.94 115 ARG A CA 1
ATOM 881 C C . ARG A 1 115 ? 56.306 -3.939 29.469 1.00 43.94 115 ARG A C 1
ATOM 883 O O . ARG A 1 115 ? 55.188 -3.436 29.417 1.00 43.94 115 ARG A O 1
ATOM 890 N N . PHE A 1 116 ? 56.835 -4.490 30.555 1.00 47.97 116 PHE A N 1
ATOM 891 C CA . PHE A 1 116 ? 56.197 -4.732 31.847 1.00 47.97 116 PHE A CA 1
ATOM 892 C C . PHE A 1 116 ? 56.664 -3.693 32.896 1.00 47.97 116 PHE A C 1
ATOM 894 O O . PHE A 1 116 ? 57.781 -3.192 32.785 1.00 47.97 116 PHE A O 1
ATOM 901 N N . GLU A 1 117 ? 55.815 -3.475 33.918 1.00 41.50 117 GLU A N 1
ATOM 902 C CA . GLU A 1 117 ? 56.026 -2.831 35.247 1.00 41.50 117 GLU A CA 1
ATOM 903 C C . GLU A 1 117 ? 55.827 -1.308 35.423 1.00 41.50 117 GLU A C 1
ATOM 905 O O . GLU A 1 117 ? 56.202 -0.525 34.562 1.00 41.50 117 GLU A O 1
ATOM 910 N N . SER A 1 118 ? 55.297 -0.784 36.549 1.00 41.81 118 SER A N 1
ATOM 911 C CA . SER A 1 118 ? 54.755 -1.357 37.814 1.00 41.81 118 SER A CA 1
ATOM 912 C C . SER A 1 118 ? 53.862 -0.319 38.569 1.00 41.81 118 SER A C 1
ATOM 914 O O . SER A 1 118 ? 53.868 0.861 38.218 1.00 41.81 118 SER A O 1
ATOM 916 N N . PRO A 1 119 ? 53.058 -0.714 39.592 1.00 54.38 119 PRO A N 1
ATOM 917 C CA . PRO A 1 119 ? 51.909 0.059 40.098 1.00 54.38 119 PRO A CA 1
ATOM 918 C C . PRO A 1 119 ? 52.171 0.830 41.410 1.00 54.38 119 PRO A C 1
ATOM 920 O O . PRO A 1 119 ? 52.724 0.258 42.345 1.00 54.38 119 PRO A O 1
ATOM 923 N N . LYS A 1 120 ? 51.671 2.074 41.552 1.00 45.50 120 LYS A N 1
ATOM 924 C CA . LYS A 1 120 ? 51.498 2.827 42.830 1.00 45.50 120 LYS A CA 1
ATOM 925 C C . LYS A 1 120 ? 50.427 3.923 42.634 1.00 45.50 120 LYS A C 1
ATOM 927 O O . LYS A 1 120 ? 50.414 4.536 41.582 1.00 45.50 120 LYS A O 1
ATOM 932 N N . SER A 1 121 ? 49.522 4.285 43.544 1.00 49.88 121 SER A N 1
ATOM 933 C CA . SER A 1 121 ? 49.156 3.840 44.891 1.00 49.88 121 SER A CA 1
ATOM 934 C C . SER A 1 121 ? 47.696 4.266 45.168 1.00 49.88 121 SER A C 1
ATOM 936 O O . SER A 1 121 ? 47.151 5.163 44.528 1.00 49.88 121 SER A O 1
ATOM 938 N N . LYS A 1 122 ? 47.048 3.593 46.124 1.00 52.25 122 LYS A N 1
ATOM 939 C CA . LYS A 1 122 ? 45.655 3.803 46.547 1.00 52.25 122 LYS A CA 1
ATOM 940 C C . LYS A 1 122 ? 45.474 5.125 47.315 1.00 52.25 122 LYS A C 1
ATOM 942 O O . LYS A 1 122 ? 46.193 5.357 48.284 1.00 52.25 122 LYS A O 1
ATOM 947 N N . LYS A 1 123 ? 44.393 5.865 47.043 1.00 44.00 123 LYS A N 1
ATOM 948 C CA . LYS A 1 123 ? 43.645 6.587 48.092 1.00 44.00 123 LYS A CA 1
ATOM 949 C C . LYS A 1 123 ? 42.174 6.163 48.067 1.00 44.00 123 LYS A C 1
ATOM 951 O O . LYS A 1 123 ? 41.559 6.065 47.013 1.00 44.00 123 LYS A O 1
ATOM 956 N N . LYS A 1 124 ? 41.696 5.800 49.258 1.00 47.28 124 LYS A N 1
ATOM 957 C CA . LYS A 1 124 ? 40.385 5.224 49.590 1.00 47.28 124 LYS A CA 1
ATOM 958 C C . LYS A 1 124 ? 39.241 6.255 49.484 1.00 47.28 124 LYS A C 1
ATOM 960 O O . LYS A 1 124 ? 39.524 7.451 49.474 1.00 47.28 124 LYS A O 1
ATOM 965 N N . PRO A 1 125 ? 37.979 5.786 49.431 1.00 50.47 125 PRO A N 1
ATOM 966 C CA . PRO A 1 125 ? 36.809 6.584 49.080 1.00 50.47 125 PRO A CA 1
ATOM 967 C C . PRO A 1 125 ? 36.222 7.319 50.291 1.00 50.47 125 PRO A C 1
ATOM 969 O O . PRO A 1 125 ? 36.347 6.853 51.424 1.00 50.47 125 PRO A O 1
ATOM 972 N N . ALA A 1 126 ? 35.522 8.424 50.034 1.00 44.16 126 ALA A N 1
ATOM 973 C CA . ALA A 1 126 ? 34.512 8.955 50.941 1.00 44.16 126 ALA A CA 1
ATOM 974 C C . ALA A 1 126 ? 33.146 8.866 50.255 1.00 44.16 126 ALA A C 1
ATOM 976 O O . ALA A 1 126 ? 33.014 9.036 49.046 1.00 44.16 126 ALA A O 1
ATOM 977 N N . ASN A 1 127 ? 32.189 8.470 51.073 1.00 40.16 127 ASN A N 1
ATOM 978 C CA . ASN A 1 127 ? 30.957 7.770 50.773 1.00 40.16 127 ASN A CA 1
ATOM 979 C C . ASN A 1 127 ? 29.760 8.740 50.771 1.00 40.16 127 ASN A C 1
ATOM 981 O O . ASN A 1 127 ? 29.907 9.889 51.184 1.00 40.16 127 ASN A O 1
ATOM 985 N N . ASN A 1 128 ? 28.590 8.183 50.442 1.00 45.41 128 ASN A N 1
ATOM 986 C CA . ASN A 1 128 ? 27.220 8.677 50.665 1.00 45.41 128 ASN A CA 1
ATOM 987 C C . ASN A 1 128 ? 26.659 9.505 49.492 1.00 45.41 128 ASN A C 1
ATOM 989 O O . ASN A 1 128 ? 27.108 10.613 49.235 1.00 45.41 128 ASN A O 1
ATOM 993 N N . VAL A 1 129 ? 25.725 9.010 48.662 1.00 50.38 129 VAL A N 1
ATOM 994 C CA . VAL A 1 129 ? 24.486 8.249 48.955 1.00 50.38 129 VAL A CA 1
ATOM 995 C C . VAL A 1 129 ? 23.703 8.940 50.063 1.00 50.38 129 VAL A C 1
ATOM 997 O O . VAL A 1 129 ? 23.929 8.646 51.223 1.00 50.38 129 VAL A O 1
ATOM 1000 N N . PHE A 1 130 ? 22.877 9.922 49.710 1.00 47.94 130 PHE A N 1
ATOM 1001 C CA . PHE A 1 130 ? 21.447 10.001 50.032 1.00 47.94 130 PHE A CA 1
ATOM 1002 C C . PHE A 1 130 ? 20.894 11.322 49.476 1.00 47.94 130 PHE A C 1
ATOM 1004 O O . PHE A 1 130 ? 21.519 12.374 49.567 1.00 47.94 130 PHE A O 1
ATOM 1011 N N . GLN A 1 131 ? 19.759 11.198 48.795 1.00 46.38 131 GLN A N 1
ATOM 1012 C CA . GLN A 1 131 ? 18.984 12.267 48.176 1.00 46.38 131 GLN A CA 1
ATOM 1013 C C . GLN A 1 131 ? 18.273 13.079 49.261 1.00 46.38 131 GLN A C 1
ATOM 1015 O O . GLN A 1 131 ? 17.765 12.474 50.199 1.00 46.38 131 GLN A O 1
ATOM 1020 N N . ASP A 1 132 ? 18.128 14.389 49.065 1.00 39.09 132 ASP A N 1
ATOM 1021 C CA . ASP A 1 132 ? 17.045 15.145 49.696 1.00 39.09 132 ASP A CA 1
ATOM 1022 C C . ASP A 1 132 ? 16.187 15.798 48.609 1.00 39.09 132 ASP A C 1
ATOM 1024 O O . ASP A 1 132 ? 16.608 16.702 47.882 1.00 39.09 132 ASP A O 1
ATOM 1028 N N . ASN A 1 133 ? 14.976 15.257 48.478 1.00 47.16 133 ASN A N 1
ATOM 1029 C CA . ASN A 1 133 ? 13.872 15.815 47.717 1.00 47.16 133 ASN A CA 1
ATOM 1030 C C . ASN A 1 133 ? 13.257 16.952 48.533 1.00 47.16 133 ASN A C 1
ATOM 1032 O O . ASN A 1 133 ? 12.569 16.690 49.519 1.00 47.16 133 ASN A O 1
ATOM 1036 N N . THR A 1 134 ? 13.411 18.195 48.082 1.00 41.31 134 THR A N 1
ATOM 1037 C CA . THR A 1 134 ? 12.686 19.323 48.677 1.00 41.31 134 THR A CA 1
ATOM 1038 C C . THR A 1 134 ? 11.719 19.928 47.668 1.00 41.31 134 THR A C 1
ATOM 1040 O O . THR A 1 134 ? 12.094 20.717 46.803 1.00 41.31 134 THR A O 1
ATOM 1043 N N . THR A 1 135 ? 10.438 19.590 47.804 1.00 47.91 135 THR A N 1
ATOM 1044 C CA . THR A 1 135 ? 9.326 20.536 47.598 1.00 47.91 135 THR A CA 1
ATOM 1045 C C . THR A 1 135 ? 8.136 20.059 48.437 1.00 47.91 135 THR A C 1
ATOM 1047 O O . THR A 1 135 ? 7.854 18.860 48.441 1.00 47.91 135 THR A O 1
ATOM 1050 N N . PRO A 1 136 ? 7.444 20.959 49.163 1.00 46.31 136 PRO A N 1
ATOM 1051 C CA . PRO A 1 136 ? 6.216 21.507 48.580 1.00 46.31 136 PRO A CA 1
ATOM 1052 C C . PRO A 1 136 ? 5.897 22.988 48.910 1.00 46.31 136 PRO A C 1
ATOM 1054 O O . PRO A 1 136 ? 6.454 23.601 49.814 1.00 46.31 136 PRO A O 1
ATOM 1057 N N . PHE A 1 137 ? 4.966 23.506 48.098 1.00 41.66 137 PHE A N 1
ATOM 1058 C CA . PHE A 1 137 ? 4.211 24.776 48.071 1.00 41.66 137 PHE A CA 1
ATOM 1059 C C . PHE A 1 137 ? 3.602 25.197 49.442 1.00 41.66 137 PHE A C 1
ATOM 1061 O O . PHE A 1 137 ? 3.466 24.353 50.315 1.00 41.66 137 PHE A O 1
ATOM 1068 N N . SER A 1 138 ? 3.192 26.447 49.731 1.00 38.84 138 SER A N 1
ATOM 1069 C CA . SER A 1 138 ? 2.154 27.235 49.038 1.00 38.84 138 SER A CA 1
ATOM 1070 C C . SER A 1 138 ? 2.101 28.724 49.427 1.00 38.84 138 SER A C 1
ATOM 1072 O O . SER A 1 138 ? 2.509 29.140 50.506 1.00 38.84 138 SER A O 1
ATOM 1074 N N . ARG A 1 139 ? 1.497 29.485 48.511 1.00 35.53 139 ARG A N 1
ATOM 1075 C CA . ARG A 1 139 ? 1.097 30.895 48.554 1.00 35.53 139 ARG A CA 1
ATOM 1076 C C . ARG A 1 139 ? -0.232 31.049 49.316 1.00 35.53 139 ARG A C 1
ATOM 1078 O O . ARG A 1 139 ? -1.160 30.297 49.024 1.00 35.53 139 ARG A O 1
ATOM 1085 N N . SER A 1 140 ? -0.337 32.048 50.190 1.00 45.47 140 SER A N 1
ATOM 1086 C CA . SER A 1 140 ? -1.587 32.724 50.579 1.00 45.47 140 SER A CA 1
ATOM 1087 C C . SER A 1 140 ? -1.256 34.143 51.006 1.00 45.47 140 SER A C 1
ATOM 1089 O O . SER A 1 140 ? -0.378 34.256 51.891 1.00 45.47 140 SER A O 1
#

Foldseek 3Di:
DKDAAFDWDADPQQQKTKTARIWDDDPVQQKIKGAHDPVDWMWMWHDPPQKIKIKTARMKMWHDDDSHDIDIDGDHDMDIDMDTDDPPRPSDDPPPDPPDDDDDDPPDPDDDDDDDDDDDDDDDDDD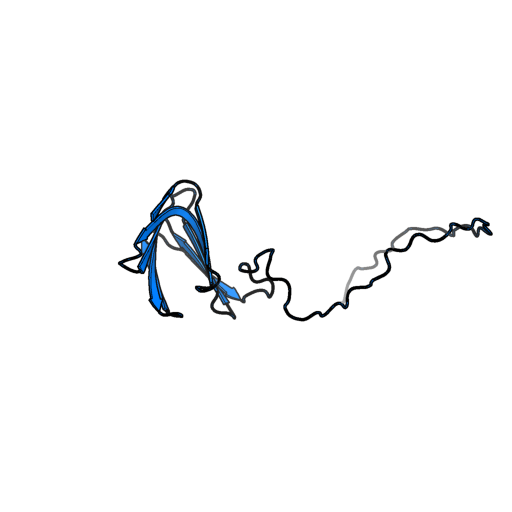DDDDDDDDDDDDD

Radius of gyration: 28.17 Å; chains: 1; bounding box: 70×47×69 Å

Secondary structure (DSSP, 8-state):
-EEEEEEEEEETTTTEEEEEEEEEEETTTTEEEEE--SSS-EEEEEE-SSEEEEEEEEEEEEEEEETTEEEEEEEEEEEEEEEE--SS-TT--TT---S-----------------------------------------